Protein AF-A0A1C6ESM8-F1 (afdb_monomer)

Foldseek 3Di:
DDPPDPPPPPDDDDPVVVVVVVVVVCVVVCVVVDDDDDDDDPDPDPPDDDDPDDPPDDDDPWDADPVRDTDDDDPVPPPPPQDWDWDADPNDIDTDTDDDDDPDDPVVVVVVVVVVVVVVVVVPPPPPDD

Sequence (130 aa):
MDEKRKEEEARELTPEEIDETIFQEQIASGEYDEEVPEYYFSNPDPYAKVEPRPDDAPKRNFSFDENGNIIVKNLSAFWLPDVKIVENIGGTEYTVTGSYEGTETLDKKIKRIMEQNAADDESDITEDGE

Mean predicted aligned error: 21.88 Å

pLDDT: mean 71.07, std 10.43, range [39.44, 88.31]

Solvent-accessible surface area (backbone atoms only — not comparable to full-atom values): 9096 Å² total; per-residue (Å²): 139,81,85,78,76,79,77,81,76,89,70,86,72,53,76,68,57,49,52,52,50,52,53,52,50,43,61,74,67,49,66,80,77,53,79,75,86,81,84,78,66,94,57,92,49,91,80,62,76,79,73,82,80,61,89,86,52,86,76,73,94,63,48,67,48,99,86,70,47,82,46,63,87,57,78,85,64,59,72,75,74,86,57,70,51,76,48,78,56,98,88,44,78,46,75,51,76,72,92,83,89,69,95,63,56,69,70,59,52,51,52,49,52,53,54,50,55,58,53,55,66,63,70,73,70,69,90,79,82,134

Secondary structure (DSSP, 8-state):
--------------HHHHHHHHHHHHHHHTTTSSPP-----SSS-TTPPPPPPPTTSPPPS-EE-TTSPEE---TT-------EEEEEETTEEEEEES---SSS-HHHHHHHHHHHHHHHHTTS------

Nearest PDB structures (foldseek):
  6o9l-assembly1_Q  TM=2.039E-01  e=9.770E+00  Homo sapiens

Radius of gyration: 35.21 Å; Cα contacts (8 Å, |Δi|>4): 42; chains: 1; bounding box: 91×35×81 Å

Structure (mmCIF, N/CA/C/O backbone):
data_AF-A0A1C6ESM8-F1
#
_entry.id   AF-A0A1C6ESM8-F1
#
loop_
_atom_site.group_PDB
_atom_site.id
_atom_site.type_symbol
_atom_site.label_atom_id
_atom_site.label_alt_id
_atom_site.label_comp_id
_atom_site.label_asym_id
_atom_site.label_entity_id
_atom_site.label_seq_id
_atom_site.pdbx_PDB_ins_code
_atom_site.Cartn_x
_atom_site.Cartn_y
_atom_site.Cartn_z
_atom_site.occupancy
_atom_site.B_iso_or_equiv
_atom_site.auth_seq_id
_atom_site.auth_comp_id
_atom_site.auth_asym_id
_atom_site.auth_atom_id
_atom_site.pdbx_PDB_model_num
ATOM 1 N N . MET A 1 1 ? 48.365 1.961 49.769 1.00 40.72 1 MET A N 1
ATOM 2 C CA . MET A 1 1 ? 47.459 1.461 48.712 1.00 40.72 1 MET A CA 1
ATOM 3 C C . MET A 1 1 ? 46.534 2.623 48.426 1.00 40.72 1 MET A C 1
ATOM 5 O O . MET A 1 1 ? 45.502 2.730 49.070 1.00 40.72 1 MET A O 1
ATOM 9 N N . ASP A 1 2 ? 46.973 3.547 47.576 1.00 41.81 2 ASP A N 1
ATOM 10 C CA . ASP A 1 2 ? 46.209 4.749 47.246 1.00 41.81 2 ASP A CA 1
ATOM 11 C C . ASP A 1 2 ? 45.673 4.587 45.826 1.00 41.81 2 ASP A C 1
ATOM 13 O O . ASP A 1 2 ? 46.394 4.749 44.840 1.00 41.81 2 ASP A O 1
ATOM 17 N N . GLU A 1 3 ? 44.402 4.198 45.741 1.00 53.16 3 GLU A N 1
ATOM 18 C CA . GLU A 1 3 ? 43.605 4.244 44.519 1.00 53.16 3 GLU A CA 1
ATOM 19 C C . GLU A 1 3 ? 43.414 5.708 44.105 1.00 53.16 3 GLU A C 1
ATOM 21 O O . GLU A 1 3 ? 42.460 6.371 44.513 1.00 53.16 3 GLU A O 1
ATOM 26 N N . LYS A 1 4 ? 44.303 6.232 43.257 1.00 49.78 4 LYS A N 1
ATOM 27 C CA . LYS A 1 4 ? 43.972 7.409 42.450 1.00 49.78 4 LYS A CA 1
ATOM 28 C C . LYS A 1 4 ? 43.098 6.960 41.284 1.00 49.78 4 LYS A C 1
ATOM 30 O O . LYS A 1 4 ? 43.599 6.601 40.221 1.00 49.78 4 LYS A O 1
ATOM 35 N N . ARG A 1 5 ? 41.782 6.976 41.503 1.00 52.53 5 ARG A N 1
ATOM 36 C CA . ARG A 1 5 ? 40.797 6.981 40.418 1.00 52.53 5 ARG A CA 1
ATOM 37 C C . ARG A 1 5 ? 41.051 8.245 39.598 1.00 52.53 5 ARG A C 1
ATOM 39 O O . ARG A 1 5 ? 41.019 9.347 40.136 1.00 52.53 5 ARG A O 1
ATOM 46 N N . LYS A 1 6 ? 41.406 8.064 38.329 1.00 56.72 6 LYS A N 1
ATOM 47 C CA . LYS A 1 6 ? 41.494 9.138 37.341 1.00 56.72 6 LYS A CA 1
ATOM 48 C C . LYS A 1 6 ? 40.054 9.585 37.085 1.00 56.72 6 LYS A C 1
ATOM 50 O O . LYS A 1 6 ? 39.288 8.829 36.499 1.00 56.72 6 LYS A O 1
ATOM 55 N N . GLU A 1 7 ? 39.668 10.741 37.605 1.00 50.94 7 GLU A N 1
ATOM 56 C CA . GLU A 1 7 ? 38.451 11.418 37.162 1.00 50.94 7 GLU A CA 1
ATOM 57 C C . GLU A 1 7 ? 38.688 11.828 35.702 1.00 50.94 7 GLU A C 1
ATOM 59 O O . GLU A 1 7 ? 39.590 12.617 35.420 1.00 50.94 7 GLU A O 1
ATOM 64 N N . GLU A 1 8 ? 37.960 11.218 34.764 1.00 59.97 8 GLU A N 1
ATOM 65 C CA . GLU A 1 8 ? 37.836 11.758 33.410 1.00 59.97 8 GLU A CA 1
ATOM 66 C C . GLU A 1 8 ? 37.070 13.075 33.525 1.00 59.97 8 GLU A C 1
ATOM 68 O O . GLU A 1 8 ? 35.864 13.110 33.765 1.00 59.97 8 GLU A O 1
ATOM 73 N N . GLU A 1 9 ? 37.819 14.168 33.446 1.00 57.72 9 GLU A N 1
ATOM 74 C CA . GLU A 1 9 ? 37.305 15.526 33.394 1.00 57.72 9 GLU A CA 1
ATOM 75 C C . GLU A 1 9 ? 36.440 15.660 32.133 1.00 57.72 9 GLU A C 1
ATOM 77 O O . GLU A 1 9 ? 36.957 15.670 31.016 1.00 57.72 9 GLU A O 1
ATOM 82 N N . ALA A 1 10 ? 35.115 15.715 32.306 1.00 59.94 10 ALA A N 1
ATOM 83 C CA . ALA A 1 10 ? 34.161 15.965 31.230 1.00 59.94 10 ALA A CA 1
ATOM 84 C C . ALA A 1 10 ? 34.326 17.410 30.732 1.00 59.94 10 ALA A C 1
ATOM 86 O O . ALA A 1 10 ? 33.617 18.326 31.147 1.00 59.94 10 ALA A O 1
ATOM 87 N N . ARG A 1 11 ? 35.335 17.615 29.886 1.00 71.25 11 ARG A N 1
ATOM 88 C CA . ARG A 1 11 ? 35.628 18.874 29.211 1.00 71.25 11 ARG A CA 1
ATOM 89 C C . ARG A 1 11 ? 34.750 18.985 27.969 1.00 71.25 11 ARG A C 1
ATOM 91 O O . ARG A 1 11 ? 34.720 18.074 27.148 1.00 71.25 11 ARG A O 1
ATOM 98 N N . GLU A 1 12 ? 34.057 20.109 27.824 1.00 70.88 12 GLU A N 1
ATOM 99 C CA . GLU A 1 12 ? 33.332 20.442 26.596 1.00 70.88 12 GLU A CA 1
ATOM 100 C C . GLU A 1 12 ? 34.356 20.643 25.466 1.00 70.88 12 GLU A C 1
ATOM 102 O O . GLU A 1 12 ? 35.142 21.593 25.503 1.00 70.88 12 GLU A O 1
ATOM 107 N N . LEU A 1 13 ? 34.402 19.719 24.500 1.00 75.56 13 LEU A N 1
ATOM 108 C CA . LEU A 1 13 ? 35.217 19.894 23.300 1.00 75.56 13 LEU A CA 1
ATOM 109 C C . LEU A 1 13 ? 34.591 20.964 22.405 1.00 75.56 13 LEU A C 1
ATOM 111 O O . LEU A 1 13 ? 33.371 21.019 22.219 1.00 75.56 13 LEU A O 1
ATOM 115 N N . THR A 1 14 ? 35.444 21.785 21.803 1.00 83.00 14 THR A N 1
ATOM 116 C CA . THR A 1 14 ? 35.016 22.659 20.711 1.00 83.00 14 THR A CA 1
ATOM 117 C C . THR A 1 14 ? 34.694 21.828 19.459 1.00 83.00 14 THR A C 1
ATOM 119 O O . THR A 1 14 ? 35.236 20.735 19.295 1.00 83.00 14 THR A O 1
ATOM 122 N N . PRO A 1 15 ? 33.838 22.316 18.541 1.00 80.50 15 PRO A N 1
ATOM 123 C CA . PRO A 1 15 ? 33.489 21.580 17.321 1.00 80.50 15 PRO A CA 1
ATOM 124 C C . PRO A 1 15 ? 34.703 21.164 16.476 1.00 80.50 15 PRO A C 1
ATOM 126 O O . PRO A 1 15 ? 34.681 20.106 15.861 1.00 80.50 15 PRO A O 1
ATOM 129 N N . GLU A 1 16 ? 35.764 21.977 16.478 1.00 80.25 16 GLU A N 1
ATOM 130 C CA . GLU A 1 16 ? 37.021 21.702 15.768 1.00 80.25 16 GLU A CA 1
ATOM 131 C C . GLU A 1 16 ? 37.814 20.559 16.419 1.00 80.25 16 GLU A C 1
ATOM 133 O O . GLU A 1 16 ? 38.367 19.711 15.726 1.00 80.25 16 GLU A O 1
ATOM 138 N N . GLU A 1 17 ? 37.832 20.487 17.753 1.00 81.69 17 GLU A N 1
ATOM 139 C CA . GLU A 1 17 ? 38.475 19.381 18.470 1.00 81.69 17 GLU A CA 1
ATOM 140 C C . GLU A 1 17 ? 37.696 18.069 18.285 1.00 81.69 17 GLU A C 1
ATOM 142 O O . GLU A 1 17 ? 38.309 17.005 18.225 1.00 81.69 17 GLU A O 1
ATOM 147 N N . ILE A 1 18 ? 36.362 18.131 18.164 1.00 83.12 18 ILE A N 1
ATOM 148 C CA . ILE A 1 18 ? 35.527 16.954 17.872 1.00 83.12 18 ILE A CA 1
ATOM 149 C C . ILE A 1 18 ? 35.876 16.392 16.488 1.00 83.12 18 ILE A C 1
ATOM 151 O O . ILE A 1 18 ? 36.080 15.187 16.358 1.00 83.12 18 ILE A O 1
ATOM 155 N N . ASP A 1 19 ? 35.993 17.253 15.477 1.00 85.00 19 ASP A N 1
ATOM 156 C CA . ASP A 1 19 ? 36.339 16.846 14.109 1.00 85.00 19 ASP A CA 1
ATOM 157 C C . ASP A 1 19 ? 37.720 16.171 14.049 1.00 85.00 19 ASP A C 1
ATOM 159 O O . ASP A 1 19 ? 37.859 15.081 13.492 1.00 85.00 19 ASP A O 1
ATOM 163 N N . GLU A 1 20 ? 38.717 16.739 14.737 1.00 84.19 20 GLU A N 1
ATOM 164 C CA . GLU A 1 20 ? 40.051 16.134 14.852 1.00 84.19 20 GLU A CA 1
ATOM 165 C C . GLU A 1 20 ? 40.000 14.766 15.555 1.00 84.19 20 GLU A C 1
ATOM 167 O O . GLU A 1 20 ? 40.656 13.822 15.113 1.00 84.19 20 GLU A O 1
ATOM 172 N N . THR A 1 21 ? 39.202 14.609 16.620 1.00 83.12 21 THR A N 1
ATOM 173 C CA . THR A 1 21 ? 39.069 13.302 17.293 1.00 83.12 21 THR A CA 1
ATOM 174 C C . THR A 1 21 ? 38.425 12.241 16.403 1.00 83.12 21 THR A C 1
ATOM 176 O O . THR A 1 21 ? 38.912 11.112 16.375 1.00 83.12 21 THR A O 1
ATOM 179 N N . ILE A 1 22 ? 37.393 12.604 15.635 1.00 83.38 22 ILE A N 1
ATOM 180 C CA . ILE A 1 22 ? 36.725 11.701 14.687 1.00 83.38 22 ILE A CA 1
ATOM 181 C C . ILE A 1 22 ? 37.695 11.293 13.576 1.00 83.38 22 ILE A C 1
ATOM 183 O O . ILE A 1 22 ? 37.781 10.115 13.233 1.00 83.38 22 ILE A O 1
ATOM 187 N N . PHE A 1 23 ? 38.461 12.248 13.047 1.00 81.56 23 PHE A N 1
ATOM 188 C CA . PHE A 1 23 ? 39.458 11.985 12.014 1.00 81.56 23 PHE A CA 1
ATOM 189 C C . PHE A 1 23 ? 40.544 11.017 12.508 1.00 81.56 23 PHE A C 1
ATOM 191 O O . PHE A 1 23 ? 40.846 10.026 11.847 1.00 81.56 23 PHE A O 1
ATOM 198 N N . GLN A 1 24 ? 41.086 11.230 13.711 1.00 81.25 24 GLN A N 1
ATOM 199 C CA . GLN A 1 24 ? 42.080 10.326 14.304 1.00 81.25 24 GLN A CA 1
ATOM 200 C C . GLN A 1 24 ? 41.515 8.928 14.599 1.00 81.25 24 GLN A C 1
ATOM 202 O O . GLN A 1 24 ? 42.217 7.931 14.412 1.00 81.25 24 GLN A O 1
ATOM 207 N N . GLU A 1 25 ? 40.258 8.830 15.040 1.00 79.88 25 GLU A N 1
ATOM 208 C CA . GLU A 1 25 ? 39.582 7.549 15.277 1.00 79.88 25 GLU A CA 1
ATOM 209 C C . GLU A 1 25 ? 39.388 6.772 13.970 1.00 79.88 25 GLU A C 1
ATOM 211 O O . GLU A 1 25 ? 39.705 5.582 13.906 1.00 79.88 25 GLU A O 1
ATOM 216 N N . GLN A 1 26 ? 38.984 7.456 12.898 1.00 72.56 26 GLN A N 1
ATOM 217 C CA . GLN A 1 26 ? 38.921 6.869 11.563 1.00 72.56 26 GLN A CA 1
ATOM 218 C C . GLN A 1 26 ? 40.318 6.421 11.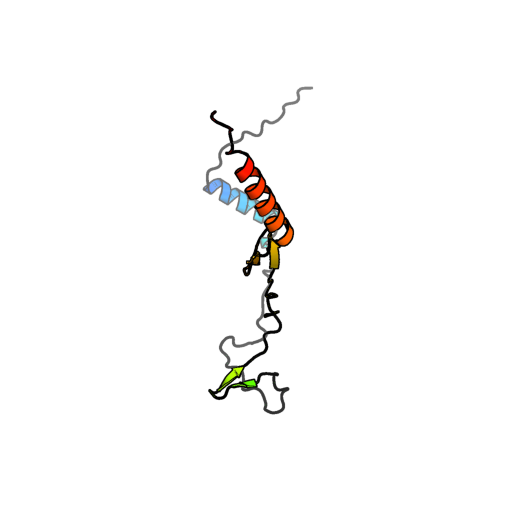078 1.00 72.56 26 GLN A C 1
ATOM 220 O O . GLN A 1 26 ? 40.427 5.343 10.492 1.00 72.56 26 GLN A O 1
ATOM 225 N N . ILE A 1 27 ? 41.406 7.151 11.391 1.00 75.44 27 ILE A N 1
ATOM 226 C CA . ILE A 1 27 ? 42.778 6.752 10.995 1.00 75.44 27 ILE A CA 1
ATOM 227 C C . ILE A 1 27 ? 43.175 5.481 11.740 1.00 75.44 27 ILE A C 1
ATOM 229 O O . ILE A 1 27 ? 43.721 4.550 11.148 1.00 75.44 27 ILE A O 1
ATOM 233 N N . ALA A 1 28 ? 42.876 5.425 13.037 1.00 77.31 28 ALA A N 1
ATOM 234 C CA . ALA A 1 28 ? 43.163 4.274 13.881 1.00 77.31 28 ALA A CA 1
ATOM 235 C C . ALA A 1 28 ? 42.331 3.036 13.506 1.00 77.31 28 ALA A C 1
ATOM 237 O O . ALA A 1 28 ? 42.806 1.913 13.683 1.00 77.31 28 ALA A O 1
ATOM 238 N N . SER A 1 29 ? 41.114 3.233 12.989 1.00 72.31 29 SER A N 1
ATOM 239 C CA . SER A 1 29 ? 40.231 2.150 12.543 1.00 72.31 29 SER A CA 1
ATOM 240 C C . SER A 1 29 ? 40.715 1.449 11.267 1.00 72.31 29 SER A C 1
ATOM 242 O O . SER A 1 29 ? 40.320 0.312 11.019 1.00 72.31 29 SER A O 1
ATOM 244 N N . GLY A 1 30 ? 41.596 2.088 10.484 1.00 65.69 30 GLY A N 1
ATOM 245 C CA . GLY A 1 30 ? 42.094 1.555 9.211 1.00 65.69 30 GLY A CA 1
ATOM 246 C C . GLY A 1 30 ? 41.083 1.616 8.058 1.00 65.69 30 GLY A C 1
ATOM 247 O O . GLY A 1 30 ? 41.400 1.175 6.958 1.00 65.69 30 GLY A O 1
ATOM 248 N N . GLU A 1 31 ? 39.901 2.201 8.278 1.00 60.59 31 GLU A N 1
ATOM 249 C CA . GLU A 1 31 ? 38.794 2.281 7.308 1.00 60.59 31 GLU A CA 1
ATOM 250 C C . GLU A 1 31 ? 39.126 3.169 6.084 1.00 60.59 31 GLU A C 1
ATOM 252 O O . GLU A 1 31 ? 38.449 3.115 5.063 1.00 60.59 31 GLU A O 1
ATOM 257 N N . TYR A 1 32 ? 40.210 3.956 6.139 1.00 60.19 32 TYR A N 1
ATOM 258 C CA . TYR A 1 32 ? 40.714 4.727 4.991 1.00 60.19 32 TYR A CA 1
ATOM 259 C C . TYR A 1 32 ? 41.512 3.908 3.970 1.00 60.19 32 TYR A C 1
ATOM 261 O O . TYR A 1 32 ? 41.685 4.370 2.841 1.00 60.19 32 TYR A O 1
ATOM 269 N N . ASP A 1 33 ? 42.018 2.734 4.358 1.00 63.03 33 ASP A N 1
ATOM 270 C CA . ASP A 1 33 ? 42.743 1.828 3.457 1.00 63.03 33 ASP A CA 1
ATOM 271 C C . ASP A 1 33 ? 41.792 0.829 2.769 1.00 63.03 33 ASP A C 1
ATOM 273 O O . ASP A 1 33 ? 42.224 0.018 1.946 1.00 63.03 33 ASP A O 1
ATOM 277 N N . GLU A 1 34 ? 40.496 0.868 3.098 1.00 70.62 34 GLU A N 1
ATOM 278 C CA . GLU A 1 34 ? 39.486 0.025 2.469 1.00 70.62 34 GLU A CA 1
ATOM 279 C C . GLU A 1 34 ? 39.157 0.538 1.059 1.00 70.62 34 GLU A C 1
ATOM 281 O O . GLU A 1 34 ? 38.820 1.705 0.845 1.00 70.62 34 GLU A O 1
ATOM 286 N N . GLU A 1 35 ? 39.253 -0.348 0.063 1.00 74.00 35 GLU A N 1
ATOM 287 C CA . GLU A 1 35 ? 38.843 -0.038 -1.305 1.00 74.00 35 GLU A CA 1
ATOM 288 C C . GLU A 1 35 ? 37.346 0.301 -1.324 1.00 74.00 35 GLU A C 1
ATOM 290 O O . GLU A 1 35 ? 36.496 -0.540 -1.019 1.00 74.00 35 GLU A O 1
ATOM 295 N N . VAL A 1 36 ? 37.015 1.542 -1.703 1.00 75.12 36 VAL A N 1
ATOM 296 C CA . VAL A 1 36 ? 35.625 1.969 -1.895 1.00 75.12 36 VAL A CA 1
ATOM 297 C C . VAL A 1 36 ? 34.963 0.999 -2.878 1.00 75.12 36 VAL A C 1
ATOM 299 O O . VAL A 1 36 ? 35.482 0.822 -3.982 1.00 75.12 36 VAL A O 1
ATOM 302 N N . PRO A 1 37 ? 33.823 0.374 -2.532 1.00 76.94 37 PRO A N 1
ATOM 303 C CA . PRO A 1 37 ? 33.173 -0.576 -3.420 1.00 76.94 37 PRO A CA 1
ATOM 304 C C . PRO A 1 37 ? 32.770 0.117 -4.724 1.00 76.94 37 PRO A C 1
ATOM 306 O O . PRO A 1 37 ? 31.867 0.957 -4.760 1.00 76.94 37 PRO A O 1
ATOM 309 N N . GLU A 1 38 ? 33.453 -0.241 -5.808 1.00 78.00 38 GLU A N 1
ATOM 310 C CA . GLU A 1 38 ? 33.166 0.281 -7.136 1.00 78.00 38 GLU A CA 1
ATOM 311 C C . GLU A 1 38 ? 31.906 -0.386 -7.702 1.00 78.00 38 GLU A C 1
ATOM 313 O O . GLU A 1 38 ? 31.829 -1.605 -7.872 1.00 78.00 38 GLU A O 1
ATOM 318 N N . TYR A 1 39 ? 30.901 0.427 -8.028 1.00 76.94 39 TYR A N 1
ATOM 319 C CA . TYR A 1 39 ? 29.687 -0.031 -8.696 1.00 76.94 39 TYR A CA 1
ATOM 320 C C . TYR A 1 39 ? 29.801 0.205 -10.198 1.00 76.94 39 TYR A C 1
ATOM 322 O O . TYR A 1 39 ? 29.829 1.341 -10.669 1.00 76.94 39 TYR A O 1
ATOM 330 N N . TYR A 1 40 ? 29.813 -0.880 -10.967 1.00 71.88 40 TYR A N 1
ATOM 331 C CA . TYR A 1 40 ? 29.733 -0.828 -12.420 1.00 71.88 40 TYR A CA 1
ATOM 332 C C . TYR A 1 40 ? 28.281 -0.989 -12.869 1.00 71.88 40 TYR A C 1
ATOM 334 O O . TYR A 1 40 ? 27.579 -1.933 -12.499 1.00 71.88 40 TYR A O 1
ATOM 342 N N . PHE A 1 41 ? 27.819 -0.075 -13.717 1.00 72.44 41 PHE A N 1
ATOM 343 C CA . PHE A 1 41 ? 26.574 -0.289 -14.436 1.00 72.44 41 PHE A CA 1
ATOM 344 C C . PHE A 1 41 ? 26.812 -1.330 -15.526 1.00 72.44 41 PHE A C 1
ATOM 346 O O . PHE A 1 41 ? 27.766 -1.242 -16.295 1.00 72.44 41 PHE A O 1
ATOM 353 N N . SER A 1 42 ? 25.909 -2.302 -15.638 1.00 71.44 42 SER A N 1
ATOM 354 C CA . SER A 1 42 ? 25.935 -3.277 -16.737 1.00 71.44 42 SER A CA 1
ATOM 355 C C . SER A 1 42 ? 25.753 -2.613 -18.106 1.00 71.44 42 SER A C 1
ATOM 357 O O . SER A 1 42 ? 26.049 -3.223 -19.130 1.00 71.44 42 SER A O 1
ATOM 359 N N . ASN A 1 43 ? 25.239 -1.379 -18.120 1.00 71.50 43 ASN A N 1
ATOM 360 C CA . ASN A 1 43 ? 25.117 -0.564 -19.311 1.00 71.50 43 ASN A CA 1
ATOM 361 C C . ASN A 1 43 ? 26.339 0.373 -19.425 1.00 71.50 43 ASN A C 1
ATOM 363 O O . ASN A 1 43 ? 26.447 1.298 -18.618 1.00 71.50 43 ASN A O 1
ATOM 367 N N . PRO A 1 44 ? 27.247 0.155 -20.396 1.00 71.25 44 PRO A N 1
ATOM 368 C CA . PRO A 1 44 ? 28.482 0.931 -20.538 1.00 71.25 44 PRO A CA 1
ATOM 369 C C . PRO A 1 44 ? 28.249 2.394 -20.945 1.00 71.25 44 PRO A C 1
ATOM 371 O O . PRO A 1 44 ? 29.151 3.214 -20.799 1.00 71.25 44 PRO A O 1
ATOM 374 N N . ASP A 1 45 ? 27.051 2.734 -21.427 1.00 77.06 45 ASP A N 1
ATOM 375 C CA . ASP A 1 45 ? 26.640 4.110 -21.692 1.00 77.06 45 ASP A CA 1
ATOM 376 C C . ASP A 1 45 ? 25.295 4.388 -20.993 1.00 77.06 45 ASP A C 1
ATOM 378 O O . ASP A 1 45 ? 24.251 3.918 -21.456 1.00 77.06 45 ASP A O 1
ATOM 382 N N . PRO A 1 46 ? 25.278 5.156 -19.888 1.00 70.19 46 PRO A N 1
ATOM 383 C CA . PRO A 1 46 ? 24.053 5.457 -19.147 1.00 70.19 46 PRO A CA 1
ATOM 384 C C . PRO A 1 46 ? 23.033 6.267 -19.965 1.00 70.19 46 PRO A C 1
ATOM 386 O O . PRO A 1 46 ? 21.868 6.346 -19.574 1.00 70.19 46 PRO A O 1
ATOM 389 N N . TYR A 1 47 ? 23.445 6.834 -21.103 1.00 76.00 47 TYR A N 1
ATOM 390 C CA . TYR A 1 47 ? 22.591 7.565 -22.036 1.00 76.00 47 TYR A CA 1
ATOM 391 C C . TYR A 1 47 ? 22.299 6.787 -23.327 1.00 76.00 47 TYR A C 1
ATOM 393 O O . TYR A 1 47 ? 21.573 7.298 -24.189 1.00 76.00 47 TYR A O 1
ATOM 401 N N . ALA A 1 48 ? 22.800 5.553 -23.468 1.00 77.38 48 ALA A N 1
ATOM 402 C CA . ALA A 1 48 ? 22.475 4.715 -24.612 1.00 77.38 48 ALA A CA 1
ATOM 403 C C . ALA A 1 48 ? 20.975 4.423 -24.631 1.00 77.38 48 ALA A C 1
ATOM 405 O O . ALA A 1 48 ? 20.386 3.901 -23.680 1.00 77.38 48 ALA A O 1
ATOM 406 N N . LYS A 1 49 ? 20.344 4.763 -25.755 1.00 75.69 49 LYS A N 1
ATOM 407 C CA . LYS A 1 49 ? 18.940 4.440 -25.985 1.00 75.69 49 LYS A CA 1
ATOM 408 C C . LYS A 1 49 ? 18.811 2.930 -26.119 1.00 75.69 49 LYS A C 1
ATOM 410 O O . LYS A 1 49 ? 19.493 2.319 -26.935 1.00 75.69 49 LYS A O 1
ATOM 415 N N . VAL A 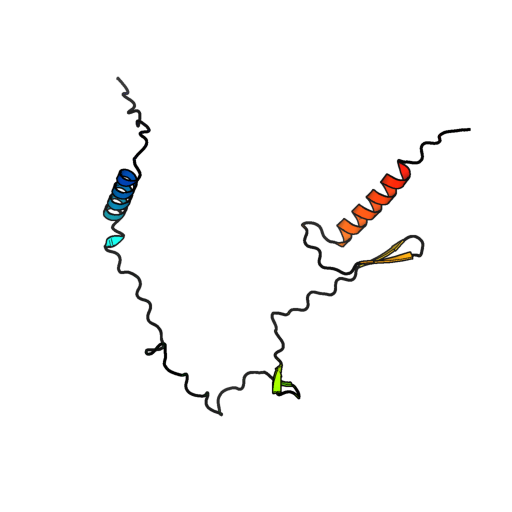1 50 ? 17.910 2.356 -25.330 1.00 73.75 50 VAL A N 1
ATOM 41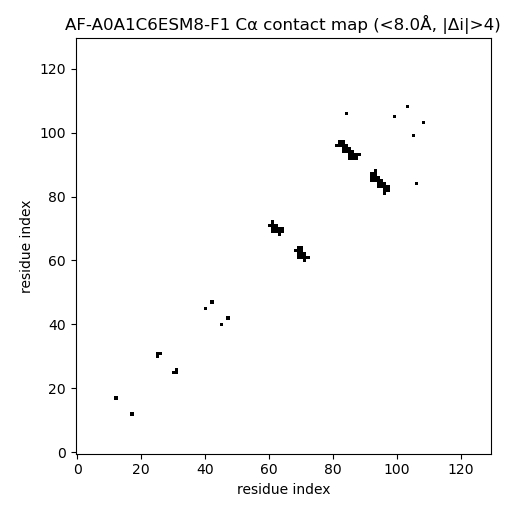6 C CA . VAL A 1 50 ? 17.585 0.931 -25.386 1.00 73.75 50 VAL A CA 1
ATOM 417 C C . VAL A 1 50 ? 17.114 0.590 -26.798 1.00 73.75 50 VAL A C 1
ATOM 419 O O . VAL A 1 50 ? 16.209 1.243 -27.325 1.00 73.75 50 VAL A O 1
ATOM 422 N N . GLU A 1 51 ? 17.734 -0.420 -27.408 1.00 76.19 51 GLU A N 1
ATOM 423 C CA . GLU A 1 51 ? 17.283 -0.935 -28.697 1.00 76.19 51 GLU A CA 1
ATOM 424 C C . GLU A 1 51 ? 15.821 -1.398 -28.592 1.00 76.19 51 GLU A C 1
ATOM 426 O O . GLU A 1 51 ? 15.417 -1.968 -27.568 1.00 76.19 51 GLU A O 1
ATOM 431 N N . PRO A 1 52 ? 14.993 -1.144 -29.621 1.00 76.69 52 PRO A N 1
ATOM 432 C CA . PRO A 1 52 ? 13.620 -1.615 -29.618 1.00 76.69 52 PRO A CA 1
ATOM 433 C C . PRO A 1 52 ? 13.602 -3.134 -29.436 1.00 76.69 52 PRO A C 1
ATOM 435 O O . PRO A 1 52 ? 14.381 -3.868 -30.043 1.00 76.69 52 PRO A O 1
ATOM 438 N N . ARG A 1 53 ? 12.711 -3.606 -28.562 1.00 70.75 53 ARG A N 1
ATOM 439 C CA . ARG A 1 53 ? 12.585 -5.033 -28.263 1.00 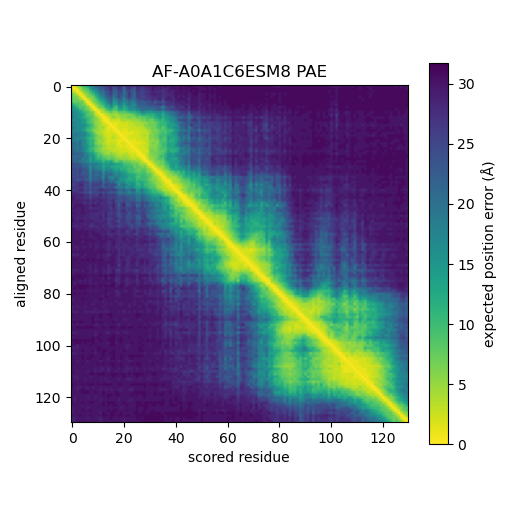70.75 53 ARG A CA 1
ATOM 440 C C . ARG A 1 53 ? 12.277 -5.806 -29.560 1.00 70.75 53 ARG A C 1
ATOM 442 O O . ARG A 1 53 ? 11.369 -5.387 -30.274 1.00 70.75 53 ARG A O 1
ATOM 449 N N . PRO A 1 54 ? 12.963 -6.931 -29.835 1.00 82.19 54 PRO A N 1
ATOM 450 C CA . PRO A 1 54 ? 12.682 -7.748 -31.012 1.00 82.19 54 PRO A CA 1
ATOM 451 C C . PRO A 1 54 ? 11.248 -8.295 -30.993 1.00 82.19 54 PRO A C 1
ATOM 453 O O . PRO A 1 54 ? 10.726 -8.639 -29.931 1.00 82.19 54 PRO A O 1
ATOM 456 N N . ASP A 1 55 ? 10.631 -8.412 -32.171 1.00 76.88 55 ASP A N 1
ATOM 457 C CA . ASP A 1 55 ? 9.225 -8.826 -32.324 1.00 76.88 55 ASP A CA 1
ATOM 458 C C . ASP A 1 55 ? 8.937 -10.249 -31.814 1.00 76.88 55 ASP A C 1
ATOM 460 O O . ASP A 1 55 ? 7.811 -10.549 -31.413 1.00 76.88 55 ASP A O 1
ATOM 464 N N . ASP A 1 56 ? 9.959 -11.109 -31.800 1.00 84.06 56 ASP A N 1
ATOM 465 C CA . ASP A 1 56 ? 9.899 -12.498 -31.317 1.00 84.06 56 ASP A CA 1
ATOM 466 C C . ASP A 1 56 ? 9.986 -12.608 -29.780 1.00 84.06 56 ASP A C 1
ATOM 468 O O . ASP A 1 56 ? 9.818 -13.677 -29.194 1.00 84.06 56 ASP A O 1
ATOM 472 N N . ALA A 1 57 ? 10.247 -11.496 -29.084 1.00 76.25 57 ALA A N 1
ATOM 473 C CA . ALA A 1 57 ? 10.330 -11.506 -27.632 1.00 76.25 57 ALA A CA 1
ATOM 474 C C . ALA A 1 57 ? 8.958 -11.789 -26.987 1.00 76.25 57 ALA A C 1
ATOM 476 O O . ALA A 1 57 ? 7.927 -11.315 -27.478 1.00 76.25 57 ALA A O 1
ATOM 477 N N . PRO A 1 58 ? 8.924 -12.463 -25.818 1.00 78.06 58 PRO A N 1
ATOM 478 C CA . PRO A 1 58 ? 7.692 -12.693 -25.077 1.00 78.06 58 PRO A CA 1
ATOM 479 C C . PRO A 1 58 ? 6.940 -11.380 -24.843 1.00 78.06 58 PRO A C 1
ATOM 481 O O . PRO A 1 58 ? 7.433 -10.451 -24.186 1.00 78.06 58 PRO A O 1
ATOM 484 N N . LYS A 1 59 ? 5.730 -11.291 -25.397 1.00 71.25 59 LYS A N 1
ATOM 485 C CA . LYS A 1 59 ? 4.861 -10.133 -25.193 1.00 71.25 59 LYS A CA 1
ATOM 486 C C . LYS A 1 59 ? 4.476 -10.079 -23.718 1.00 71.25 59 LYS A C 1
ATOM 488 O O . LYS A 1 59 ? 4.073 -11.076 -23.126 1.00 71.25 59 LYS A O 1
ATOM 493 N N . ARG A 1 60 ? 4.630 -8.904 -23.105 1.00 70.44 60 ARG A N 1
ATOM 494 C CA . ARG A 1 60 ? 4.109 -8.675 -21.753 1.00 70.44 60 ARG A CA 1
ATOM 495 C C . ARG A 1 60 ? 2.582 -8.748 -21.820 1.00 70.44 60 ARG A C 1
ATOM 497 O O . ARG A 1 60 ? 1.991 -8.241 -22.768 1.00 70.44 60 ARG A O 1
ATOM 504 N N . ASN A 1 61 ? 1.961 -9.335 -20.800 1.00 68.31 61 ASN A N 1
ATOM 505 C CA . ASN A 1 61 ? 0.505 -9.417 -20.672 1.00 68.31 61 ASN A CA 1
ATOM 506 C C . ASN A 1 61 ? -0.085 -8.045 -20.307 1.00 68.31 61 ASN A C 1
ATOM 508 O O . ASN A 1 61 ? -0.463 -7.813 -19.160 1.00 68.31 61 ASN A O 1
ATOM 512 N N . PHE A 1 62 ? -0.135 -7.120 -21.261 1.00 70.56 62 PHE A N 1
ATOM 513 C CA . PHE A 1 62 ? -0.914 -5.892 -21.149 1.00 70.56 62 PHE A CA 1
ATOM 514 C C . PHE A 1 62 ? -1.877 -5.790 -22.331 1.00 70.56 62 PHE A C 1
ATOM 516 O O . PHE A 1 62 ? -1.562 -6.198 -23.448 1.00 70.56 62 PHE A O 1
ATOM 523 N N . SER A 1 63 ? -3.071 -5.282 -22.059 1.00 75.81 63 SER A N 1
ATOM 524 C CA . SER A 1 63 ? -4.111 -5.016 -23.055 1.00 75.81 63 SER A CA 1
ATOM 525 C C . SER A 1 63 ? -4.214 -3.513 -23.290 1.00 75.81 63 SER A C 1
ATOM 527 O O . SER A 1 63 ? -3.801 -2.739 -22.432 1.00 75.81 63 SER A O 1
ATOM 529 N N . PHE A 1 64 ? -4.770 -3.093 -24.422 1.00 80.50 64 PHE A N 1
ATOM 530 C CA . PHE A 1 64 ? -5.077 -1.687 -24.688 1.00 80.50 64 PHE A CA 1
ATOM 531 C C . PHE A 1 64 ? -6.587 -1.446 -24.611 1.00 80.50 64 PHE A C 1
ATOM 533 O O . PHE A 1 64 ? -7.359 -2.342 -24.956 1.00 80.50 64 PHE A O 1
ATOM 540 N N . ASP A 1 65 ? -6.997 -0.266 -24.149 1.00 81.38 65 ASP A N 1
ATOM 541 C CA . ASP A 1 65 ? -8.382 0.203 -24.243 1.00 81.38 65 ASP A CA 1
ATOM 542 C C . ASP A 1 65 ? -8.702 0.754 -25.649 1.00 81.38 65 ASP A C 1
ATOM 544 O O . ASP A 1 65 ? -7.831 0.855 -26.516 1.00 81.38 65 ASP A O 1
ATOM 548 N N . GLU A 1 66 ? -9.965 1.122 -25.882 1.00 88.31 66 GLU A N 1
ATOM 549 C CA . GLU A 1 66 ? -10.436 1.696 -27.157 1.00 88.31 66 GLU A CA 1
ATOM 550 C C . GLU A 1 66 ? -9.783 3.051 -27.494 1.00 88.31 66 GLU A C 1
ATOM 552 O O . GLU A 1 66 ? -9.742 3.447 -28.657 1.00 88.31 66 GLU A O 1
ATOM 557 N N . ASN A 1 67 ? -9.227 3.737 -26.492 1.00 87.31 67 ASN A N 1
ATOM 558 C CA . ASN A 1 67 ? -8.524 5.010 -26.627 1.00 87.31 67 ASN A CA 1
ATOM 559 C C . ASN A 1 67 ? -6.998 4.831 -26.785 1.00 87.31 67 ASN A C 1
ATOM 561 O O . ASN A 1 67 ? -6.275 5.822 -26.885 1.00 87.31 67 ASN A O 1
ATOM 565 N N . GLY A 1 68 ? -6.495 3.590 -26.818 1.00 83.06 68 GLY A N 1
ATOM 5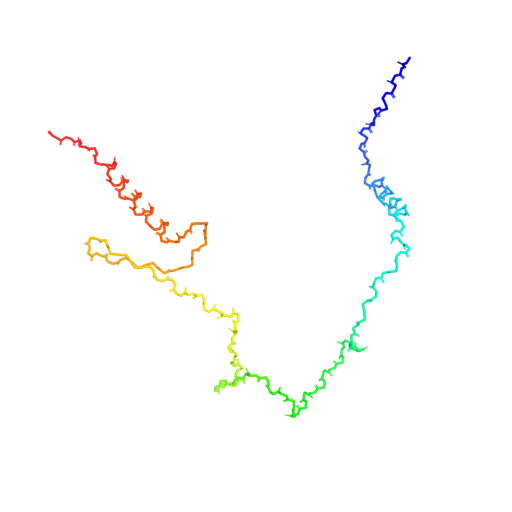66 C CA . GLY A 1 68 ? -5.072 3.269 -26.947 1.00 83.06 68 GLY A CA 1
ATOM 567 C C . GLY A 1 68 ? -4.263 3.345 -25.645 1.00 83.06 68 GLY A C 1
ATOM 568 O O . GLY A 1 68 ? -3.032 3.299 -25.692 1.00 83.06 68 GLY A O 1
ATOM 569 N N . ASN A 1 69 ? -4.907 3.437 -24.482 1.00 81.25 69 ASN A N 1
ATOM 570 C CA . ASN A 1 69 ? -4.238 3.404 -23.183 1.00 81.25 69 ASN A CA 1
ATOM 571 C C . ASN A 1 69 ? -3.952 1.966 -22.748 1.00 81.25 69 ASN A C 1
ATOM 573 O O . ASN A 1 69 ? -4.737 1.049 -22.986 1.00 81.25 69 ASN A O 1
ATOM 577 N N . ILE A 1 70 ? -2.833 1.768 -22.054 1.00 81.94 70 ILE A N 1
ATOM 578 C CA . ILE A 1 70 ? -2.448 0.462 -21.517 1.00 81.94 70 ILE A CA 1
ATOM 579 C C . ILE A 1 70 ? -3.320 0.140 -20.295 1.00 81.94 70 ILE A C 1
ATOM 581 O O . ILE A 1 70 ? -3.224 0.796 -19.259 1.00 81.94 70 ILE A O 1
ATOM 585 N N . ILE A 1 71 ? -4.107 -0.929 -20.388 1.00 76.50 71 ILE A N 1
ATOM 586 C CA . ILE A 1 71 ? -4.794 -1.554 -19.261 1.00 76.50 71 ILE A CA 1
ATOM 587 C C . ILE A 1 71 ? -3.920 -2.697 -18.738 1.00 76.50 71 ILE A C 1
ATOM 589 O O . ILE A 1 71 ? -3.698 -3.704 -19.420 1.00 76.50 71 ILE A O 1
ATOM 593 N N . VAL A 1 72 ? -3.471 -2.570 -17.490 1.00 71.06 72 VAL A N 1
ATOM 594 C CA . VAL A 1 72 ? -2.783 -3.635 -16.751 1.00 71.06 72 VAL A CA 1
ATOM 595 C C . VAL A 1 72 ? -3.610 -3.980 -15.521 1.00 71.06 72 VAL A C 1
ATOM 597 O O . VAL A 1 72 ? -4.019 -3.094 -14.773 1.00 71.06 72 VAL A O 1
ATOM 600 N N . LYS A 1 73 ? -3.827 -5.275 -15.267 1.00 67.56 73 LYS A N 1
ATOM 601 C CA . LYS A 1 73 ? -4.314 -5.716 -13.956 1.00 67.56 73 LYS A CA 1
ATOM 602 C C . LYS A 1 73 ? -3.159 -5.600 -12.969 1.00 67.56 73 LYS A C 1
ATOM 604 O O . LYS A 1 73 ? -2.238 -6.414 -13.000 1.00 67.56 73 LYS A O 1
ATOM 609 N N . ASN A 1 74 ? -3.178 -4.565 -12.135 1.00 69.88 74 ASN A N 1
ATOM 610 C CA . ASN A 1 74 ? -2.198 -4.426 -11.073 1.00 69.88 74 ASN A CA 1
ATOM 611 C C . ASN A 1 74 ? -2.448 -5.513 -10.012 1.00 69.88 74 ASN A C 1
ATOM 613 O O . ASN A 1 74 ? -3.403 -5.427 -9.250 1.00 69.88 74 ASN A O 1
ATOM 617 N N . LEU A 1 75 ? -1.593 -6.538 -9.966 1.00 62.62 75 LEU A N 1
ATOM 618 C CA . LEU A 1 75 ? -1.698 -7.626 -8.986 1.00 62.62 75 LEU A CA 1
ATOM 619 C C . LEU A 1 75 ? -1.471 -7.143 -7.542 1.00 62.62 75 LEU A C 1
ATOM 621 O O . LEU A 1 75 ? -1.978 -7.775 -6.620 1.00 62.62 75 LEU A O 1
ATOM 625 N N . SER A 1 76 ? -0.747 -6.029 -7.340 1.00 60.06 76 SER A N 1
ATOM 626 C CA . SER A 1 76 ? -0.597 -5.389 -6.025 1.00 60.06 76 SER A CA 1
ATOM 627 C C . SER A 1 76 ? -1.735 -4.426 -5.690 1.00 60.06 76 SER A C 1
ATOM 629 O O . SER A 1 76 ? -1.904 -4.087 -4.523 1.00 60.06 76 SER A O 1
ATOM 631 N N . ALA A 1 77 ? -2.586 -4.071 -6.662 1.00 57.84 77 ALA A N 1
ATOM 632 C CA . ALA A 1 77 ? -3.915 -3.522 -6.391 1.00 57.84 77 ALA A CA 1
ATOM 633 C C . ALA A 1 77 ? -4.867 -4.655 -5.988 1.00 57.84 77 ALA A C 1
ATOM 635 O O . ALA A 1 77 ? -5.970 -4.787 -6.521 1.00 57.84 77 ALA A O 1
ATOM 636 N N . PHE A 1 78 ? -4.410 -5.498 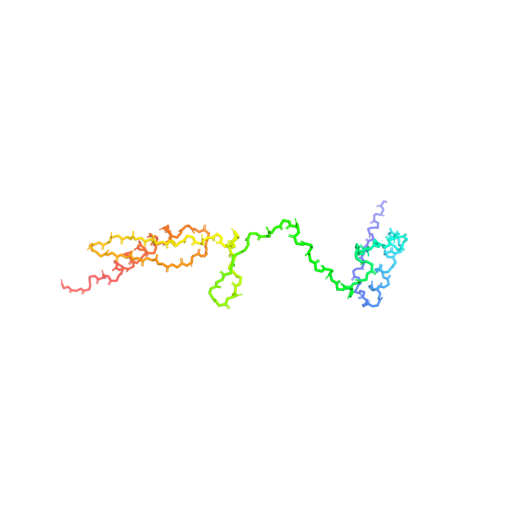-5.058 1.00 53.19 78 PHE A N 1
ATOM 637 C CA . PHE A 1 78 ? -5.279 -6.351 -4.275 1.00 53.19 78 PHE A CA 1
ATOM 638 C C . PHE A 1 78 ? -6.393 -5.441 -3.764 1.00 53.19 78 PHE A C 1
ATOM 640 O O . PHE A 1 78 ? -6.121 -4.486 -3.037 1.00 53.19 78 PHE A O 1
ATOM 647 N N . TRP A 1 79 ? -7.608 -5.667 -4.265 1.00 57.03 79 TRP A N 1
ATOM 648 C CA . TRP A 1 79 ? -8.808 -4.957 -3.848 1.00 57.03 79 TRP A CA 1
ATOM 649 C C . TRP A 1 79 ? -8.761 -4.857 -2.325 1.00 57.03 79 TRP A C 1
ATOM 651 O O . TRP A 1 79 ? -8.786 -5.891 -1.653 1.00 57.03 79 TRP A O 1
ATOM 661 N N . LEU A 1 80 ? -8.661 -3.641 -1.775 1.00 60.22 80 LEU A N 1
ATOM 662 C CA . LEU A 1 80 ? -9.043 -3.468 -0.381 1.00 60.22 80 LEU A CA 1
ATOM 663 C C . LEU A 1 80 ? -10.471 -4.012 -0.314 1.00 60.22 80 LEU A C 1
ATOM 665 O O . LEU A 1 80 ? -11.299 -3.573 -1.119 1.00 60.22 80 LEU A O 1
ATOM 669 N N . PRO A 1 81 ? -10.744 -5.035 0.514 1.00 61.25 81 PRO A N 1
ATOM 670 C CA . PRO A 1 81 ? -12.089 -5.560 0.595 1.00 61.25 81 PRO A CA 1
ATOM 671 C C . PRO A 1 81 ? -12.997 -4.389 0.954 1.00 61.25 81 PRO A C 1
ATOM 673 O O . PRO A 1 81 ? -12.701 -3.644 1.889 1.00 61.25 81 PRO A O 1
ATOM 676 N N . ASP A 1 82 ? -14.079 -4.211 0.199 1.00 64.00 82 ASP A N 1
ATOM 677 C CA . ASP A 1 82 ? -15.151 -3.304 0.588 1.00 64.00 82 ASP A CA 1
ATOM 678 C C . ASP A 1 82 ? -15.764 -3.865 1.877 1.00 64.00 82 ASP A C 1
ATOM 680 O O . ASP A 1 82 ? -16.687 -4.682 1.851 1.00 64.00 82 ASP A O 1
ATOM 684 N N . VAL A 1 83 ? -15.195 -3.492 3.026 1.00 66.81 83 VAL A N 1
ATOM 685 C CA . VAL A 1 83 ? -15.679 -3.917 4.337 1.00 66.81 83 VAL A CA 1
ATOM 686 C C . VAL A 1 83 ? -16.964 -3.144 4.608 1.00 66.81 83 VAL A C 1
ATOM 688 O O . VAL A 1 83 ? -16.943 -1.965 4.959 1.00 66.81 83 VAL A O 1
ATOM 691 N N . LYS A 1 84 ? -18.095 -3.819 4.398 1.00 68.81 84 LYS A N 1
ATOM 692 C CA . LYS A 1 84 ? -19.430 -3.336 4.752 1.00 68.81 84 LYS A CA 1
ATOM 693 C C . LYS A 1 84 ? -19.874 -4.067 6.007 1.00 68.81 84 LYS A C 1
ATOM 695 O O . LYS A 1 84 ? -20.111 -5.273 5.961 1.00 68.81 84 LYS A O 1
ATOM 700 N N . ILE A 1 85 ? -19.961 -3.349 7.120 1.00 72.44 85 ILE A N 1
ATOM 701 C CA . ILE A 1 85 ? -20.524 -3.887 8.362 1.00 72.44 85 ILE A CA 1
ATOM 702 C C . ILE A 1 85 ? -21.968 -3.415 8.433 1.00 72.44 85 ILE A C 1
ATOM 704 O O . ILE A 1 85 ? -22.226 -2.215 8.342 1.00 72.44 85 ILE A O 1
ATOM 708 N N . VAL A 1 86 ? -22.883 -4.373 8.550 1.00 76.12 86 VAL A N 1
ATOM 709 C CA . VAL A 1 86 ? -24.321 -4.138 8.656 1.00 76.12 86 VAL A CA 1
ATOM 710 C C . VAL A 1 86 ? -24.781 -4.675 10.004 1.00 76.12 86 VAL A C 1
ATOM 712 O O . VAL A 1 86 ? -24.559 -5.849 10.302 1.00 76.12 86 VAL A O 1
ATOM 715 N N . GLU A 1 87 ? -25.407 -3.826 10.812 1.00 75.44 87 GLU A N 1
ATOM 716 C CA . GLU A 1 87 ? -25.948 -4.195 12.122 1.00 75.44 87 GLU A CA 1
ATOM 717 C C . GLU A 1 87 ? -27.405 -3.734 12.236 1.00 75.44 87 GLU A C 1
ATOM 719 O O . GLU A 1 87 ? -27.745 -2.615 11.848 1.00 75.44 87 GLU A O 1
ATOM 724 N N . ASN A 1 88 ? -28.285 -4.613 12.725 1.00 77.56 88 ASN A N 1
ATOM 725 C CA . ASN A 1 88 ? -29.706 -4.316 12.895 1.00 77.56 88 ASN A CA 1
ATOM 726 C C . ASN A 1 88 ? -30.004 -4.054 14.372 1.00 77.56 88 ASN A C 1
ATOM 728 O O . ASN A 1 88 ? -29.849 -4.950 15.202 1.00 77.56 88 ASN A O 1
ATOM 732 N N . ILE A 1 89 ? -30.443 -2.837 14.686 1.00 74.94 89 ILE A N 1
ATOM 733 C CA . ILE A 1 89 ? -30.756 -2.410 16.051 1.00 74.94 89 ILE A CA 1
ATOM 734 C C . ILE A 1 89 ? -32.172 -1.846 16.054 1.00 74.94 89 ILE A C 1
ATOM 736 O O . ILE A 1 89 ? -32.476 -0.895 15.335 1.00 74.94 89 ILE A O 1
ATOM 740 N N . GLY A 1 90 ? -33.064 -2.458 16.837 1.00 78.75 90 GLY A N 1
ATOM 741 C CA . GLY A 1 90 ? -34.444 -1.983 16.996 1.00 78.75 90 GLY A CA 1
ATOM 742 C C . GLY A 1 90 ? -35.261 -1.935 15.696 1.00 78.75 90 GLY A C 1
ATOM 743 O O . GLY A 1 90 ? -36.204 -1.157 15.602 1.00 78.75 90 GLY A O 1
ATOM 744 N N . GLY A 1 91 ? -34.894 -2.725 14.678 1.00 81.62 91 GLY A N 1
ATOM 745 C CA . GLY A 1 91 ? -35.525 -2.703 13.354 1.00 81.62 91 GLY A CA 1
ATOM 746 C C . GLY A 1 91 ? -34.916 -1.703 12.364 1.00 81.62 91 GLY A C 1
ATOM 747 O O . GLY A 1 91 ? -35.308 -1.710 11.198 1.00 81.62 91 GLY A O 1
ATOM 748 N N . THR A 1 92 ? -33.934 -0.900 12.785 1.00 70.56 92 THR A N 1
ATOM 749 C CA . THR A 1 92 ? -33.162 -0.001 11.913 1.00 70.56 92 THR A CA 1
ATOM 750 C C . THR A 1 92 ? -31.845 -0.664 11.508 1.00 70.56 92 THR A C 1
ATOM 752 O O . THR A 1 92 ? -31.148 -1.242 12.341 1.00 70.56 92 THR A O 1
ATOM 755 N N . GLU A 1 93 ? -31.501 -0.591 10.222 1.00 80.75 93 GLU A N 1
ATOM 756 C CA . GLU A 1 93 ? -30.252 -1.132 9.679 1.00 80.75 93 GLU A CA 1
ATOM 757 C C . GLU A 1 93 ? -29.176 -0.040 9.598 1.00 80.75 93 GLU A C 1
ATOM 759 O O . GLU A 1 93 ? -29.337 0.957 8.893 1.00 80.75 93 GLU A O 1
ATOM 764 N N . TYR A 1 94 ? -28.063 -0.242 10.303 1.00 70.50 94 TYR A N 1
ATOM 765 C CA . TYR A 1 94 ? -26.898 0.638 10.279 1.00 70.50 94 TYR A CA 1
ATOM 766 C C . TYR A 1 94 ? -25.812 0.021 9.400 1.00 70.50 94 TYR A C 1
ATOM 768 O O . TYR A 1 94 ? -25.342 -1.084 9.668 1.00 70.50 94 TYR A O 1
ATOM 776 N N . THR A 1 95 ? -25.406 0.741 8.351 1.00 78.12 95 THR A N 1
ATOM 777 C CA . THR A 1 95 ? -24.331 0.322 7.440 1.00 78.12 95 THR A CA 1
ATOM 778 C C . THR A 1 95 ? -23.128 1.245 7.590 1.00 78.12 95 THR A C 1
ATOM 780 O O . THR A 1 95 ? -23.239 2.450 7.363 1.00 78.12 95 THR A O 1
ATOM 783 N N . VAL A 1 96 ? -21.966 0.681 7.924 1.00 72.62 96 VAL A N 1
ATOM 784 C CA . VAL A 1 96 ? -20.698 1.419 8.005 1.00 72.62 96 VAL A CA 1
ATOM 785 C C . VAL A 1 96 ? -19.798 1.014 6.842 1.00 72.62 96 VAL A C 1
ATOM 787 O O . VAL A 1 96 ? -19.470 -0.163 6.677 1.00 72.62 96 VAL A O 1
ATOM 790 N N . THR A 1 97 ? -19.394 2.004 6.042 1.00 68.56 97 THR A N 1
ATOM 791 C CA . THR A 1 97 ? -18.445 1.852 4.929 1.00 68.56 97 THR A CA 1
ATOM 792 C C . THR A 1 97 ? -17.285 2.824 5.105 1.00 68.56 97 THR A C 1
ATOM 794 O O . THR A 1 97 ? -17.508 4.032 5.174 1.00 68.56 97 THR A O 1
ATOM 797 N N . GLY A 1 98 ? -16.051 2.325 5.163 1.00 68.44 98 GLY A N 1
ATOM 798 C CA . GLY A 1 98 ? -14.866 3.176 5.274 1.00 68.44 98 GLY A CA 1
ATOM 799 C C . GLY A 1 98 ? -13.606 2.409 5.659 1.00 68.44 98 GLY A C 1
ATOM 800 O O . GLY A 1 98 ? -13.662 1.248 6.061 1.00 68.44 98 GLY A O 1
ATOM 801 N N . SER A 1 99 ? -12.457 3.069 5.536 1.00 65.44 99 SER A N 1
ATOM 802 C CA . SER A 1 99 ? -11.175 2.555 6.017 1.00 65.44 99 SER A CA 1
ATOM 803 C C . SER A 1 99 ? -11.035 2.826 7.513 1.00 65.44 99 SER A C 1
ATOM 805 O O . SER A 1 99 ? -11.131 3.976 7.944 1.00 65.44 99 SER A O 1
ATOM 807 N N . TYR A 1 100 ? -10.776 1.785 8.302 1.00 71.12 100 TYR A N 1
ATOM 808 C CA . TYR A 1 100 ? -10.458 1.919 9.719 1.00 71.12 100 TYR A CA 1
ATOM 809 C C . TYR A 1 100 ? -9.030 1.454 9.977 1.00 71.12 100 TYR A C 1
ATOM 811 O O . TYR A 1 100 ? -8.699 0.298 9.729 1.00 71.12 100 TYR A O 1
ATOM 819 N N . GLU A 1 101 ? -8.204 2.364 10.486 1.00 66.12 101 GLU A N 1
ATOM 820 C CA . GLU A 1 101 ? -6.858 2.067 10.960 1.00 66.12 101 GLU A CA 1
ATOM 821 C C . GLU A 1 101 ? -6.852 2.152 12.490 1.00 66.12 101 GLU A C 1
ATOM 823 O O . GLU A 1 101 ? -7.162 3.189 13.082 1.00 66.12 101 GLU A O 1
ATOM 828 N N . GLY A 1 102 ? -6.589 1.021 13.140 1.00 76.31 102 GLY A N 1
ATOM 829 C CA . GLY A 1 102 ? -6.646 0.887 14.589 1.00 76.31 102 GLY A CA 1
ATOM 830 C C . GLY A 1 102 ? -6.108 -0.459 15.061 1.00 76.31 102 GLY A C 1
ATOM 831 O O . GLY A 1 102 ? -5.944 -1.389 14.276 1.00 76.31 102 GLY A O 1
ATOM 832 N N . THR A 1 103 ? -5.807 -0.552 16.355 1.00 78.00 103 THR A N 1
ATOM 833 C CA . THR A 1 103 ? -5.293 -1.776 16.993 1.00 78.00 103 THR A CA 1
ATOM 834 C C . THR A 1 103 ? -6.384 -2.818 17.246 1.00 78.00 103 THR A C 1
ATOM 836 O O . THR A 1 103 ? -6.103 -4.011 17.334 1.00 78.00 103 THR A O 1
ATOM 839 N N . GLU A 1 104 ? -7.634 -2.374 17.364 1.00 79.31 104 GLU A N 1
ATOM 840 C CA . GLU A 1 104 ? -8.816 -3.216 17.534 1.00 79.31 104 GLU A CA 1
ATOM 841 C C . GLU A 1 104 ? -9.473 -3.486 16.174 1.00 79.31 104 GLU A C 1
ATOM 843 O O . GLU A 1 104 ? -9.276 -2.744 15.216 1.00 79.31 104 GLU A O 1
ATOM 848 N N . THR A 1 105 ? -10.272 -4.546 16.063 1.00 78.88 105 THR A N 1
ATOM 849 C CA . THR A 1 105 ? -11.048 -4.809 14.846 1.00 78.88 105 THR A CA 1
ATOM 850 C C . THR A 1 105 ? -12.279 -3.889 14.792 1.00 78.88 105 THR A C 1
ATOM 852 O O . THR A 1 105 ? -12.861 -3.559 15.830 1.00 78.88 105 THR A O 1
ATOM 855 N N . LEU A 1 106 ? -12.671 -3.431 13.593 1.00 75.00 106 LEU A N 1
ATOM 856 C CA . LEU A 1 106 ? -13.740 -2.430 13.413 1.00 75.00 106 LEU A CA 1
ATOM 857 C C . LEU A 1 106 ? -15.076 -2.865 14.044 1.00 75.00 106 LEU A C 1
ATOM 859 O O . LEU A 1 106 ? -15.765 -2.048 14.648 1.00 75.00 106 LEU A O 1
ATOM 863 N N . ASP A 1 107 ? -15.405 -4.153 13.967 1.00 73.88 107 ASP A N 1
ATOM 864 C CA . ASP A 1 107 ? -16.590 -4.764 14.578 1.00 73.88 107 ASP A CA 1
ATOM 865 C C . ASP A 1 107 ? -16.625 -4.584 16.105 1.00 73.88 107 ASP A C 1
ATOM 867 O O . ASP A 1 107 ? -17.656 -4.220 16.669 1.00 73.88 107 ASP A O 1
ATOM 871 N N . LYS A 1 108 ? -15.490 -4.778 16.786 1.00 81.94 108 LYS A N 1
ATOM 872 C CA . LYS A 1 108 ? -15.389 -4.595 18.242 1.00 81.94 108 LYS A CA 1
ATOM 873 C C . LYS A 1 108 ? -15.528 -3.133 18.634 1.00 81.94 108 LYS A C 1
ATOM 875 O O . LYS A 1 108 ? -16.188 -2.826 19.624 1.00 81.94 108 LYS A O 1
ATOM 880 N N . LYS A 1 109 ? -14.930 -2.231 17.851 1.00 80.94 109 LYS A N 1
ATOM 881 C CA . LYS A 1 109 ? -15.047 -0.790 18.085 1.00 80.94 109 LYS A CA 1
ATOM 882 C C . LYS A 1 109 ? -16.492 -0.315 17.932 1.00 80.94 109 LYS A C 1
ATOM 884 O O . LYS A 1 109 ? -16.943 0.458 18.771 1.00 80.94 109 LYS A O 1
ATOM 889 N N . ILE A 1 110 ? -17.204 -0.775 16.900 1.00 80.94 110 ILE A N 1
ATOM 890 C CA . ILE A 1 110 ? -18.615 -0.424 16.679 1.00 80.94 110 ILE A CA 1
ATOM 891 C C . ILE A 1 110 ? -19.468 -0.883 17.865 1.00 80.94 110 ILE A C 1
ATOM 893 O O . ILE A 1 110 ? -20.163 -0.057 18.451 1.00 80.94 110 ILE A O 1
ATOM 897 N N . LYS A 1 111 ? -19.321 -2.143 18.299 1.00 80.88 111 LYS A N 1
ATOM 898 C CA . LYS A 1 111 ? -20.027 -2.662 19.482 1.00 80.88 111 LYS A CA 1
ATOM 899 C C . LYS A 1 111 ? -19.756 -1.841 20.739 1.00 80.88 111 LYS A C 1
ATOM 901 O O . LYS A 1 111 ? -20.695 -1.485 21.439 1.00 80.88 111 LYS A O 1
ATOM 906 N N . ARG A 1 112 ? -18.491 -1.483 20.992 1.00 84.00 112 ARG A N 1
ATOM 907 C CA . ARG A 1 112 ? -18.128 -0.643 22.142 1.00 84.00 112 ARG A CA 1
ATOM 908 C C . ARG A 1 112 ? -18.780 0.738 22.077 1.00 84.00 112 ARG A C 1
ATOM 910 O O . ARG A 1 112 ? -19.275 1.204 23.090 1.00 84.00 112 ARG A O 1
ATOM 917 N N . ILE A 1 113 ? -18.767 1.395 20.914 1.00 82.38 113 ILE A N 1
ATOM 918 C CA . ILE A 1 113 ? -19.386 2.722 20.747 1.00 82.38 113 ILE A CA 1
ATOM 919 C C . ILE A 1 113 ? -20.896 2.640 20.979 1.00 82.38 113 ILE A C 1
ATOM 921 O O . ILE A 1 113 ? -21.461 3.512 21.625 1.00 82.38 113 ILE A O 1
ATOM 925 N N . MET A 1 114 ? -21.547 1.589 20.481 1.00 76.69 114 MET A N 1
ATOM 926 C CA . MET A 1 114 ? -22.980 1.384 20.696 1.00 76.69 114 MET A CA 1
ATOM 927 C C . MET A 1 114 ? -23.313 1.164 22.172 1.00 76.69 114 MET A C 1
ATOM 929 O O . MET A 1 114 ? -24.273 1.742 22.666 1.00 76.69 114 MET A O 1
ATOM 933 N N . GLU A 1 115 ? -22.508 0.371 22.878 1.00 81.62 115 GLU A N 1
ATOM 934 C CA . GLU A 1 115 ? -22.682 0.116 24.311 1.00 81.62 115 GLU A CA 1
ATOM 935 C C . GLU A 1 115 ? -22.419 1.374 25.156 1.00 81.62 115 GLU A C 1
ATOM 937 O O . GLU A 1 115 ? -23.159 1.643 26.096 1.00 81.62 115 GLU A O 1
ATOM 942 N N . GLN A 1 116 ? -21.423 2.187 24.780 1.00 79.75 116 GLN A N 1
ATOM 943 C CA . GLN A 1 116 ? -21.151 3.484 25.412 1.00 79.75 116 GLN A CA 1
ATOM 944 C C . GLN A 1 116 ? -22.294 4.478 25.198 1.00 79.75 116 GLN A C 1
ATOM 946 O O . GLN A 1 116 ? -22.789 5.035 26.168 1.00 79.75 116 GLN A O 1
ATOM 951 N N . ASN A 1 117 ? -22.767 4.640 23.959 1.00 76.38 117 ASN A N 1
ATOM 952 C CA . ASN A 1 117 ? -23.890 5.531 23.666 1.00 76.38 117 ASN A CA 1
ATOM 953 C C . ASN A 1 117 ? -25.166 5.110 24.417 1.00 76.38 117 ASN A C 1
ATOM 955 O O . ASN A 1 117 ? -25.882 5.963 24.923 1.00 76.38 117 ASN A O 1
ATOM 959 N N . ALA A 1 118 ? -25.441 3.802 24.515 1.00 68.31 118 ALA A N 1
ATOM 960 C CA . ALA A 1 118 ? -26.591 3.296 25.264 1.00 68.31 118 ALA A CA 1
ATOM 961 C C . ALA A 1 118 ? -26.472 3.542 26.780 1.00 68.31 118 ALA A C 1
ATOM 963 O O . ALA A 1 118 ? -27.478 3.788 27.435 1.00 68.31 118 ALA A O 1
ATOM 964 N N . ALA A 1 119 ? -25.261 3.473 27.340 1.00 66.25 119 ALA A N 1
ATOM 965 C CA . ALA A 1 119 ? -25.021 3.735 28.758 1.00 66.25 119 ALA A CA 1
ATOM 966 C C . ALA A 1 119 ? -25.059 5.234 29.103 1.00 66.25 119 ALA A C 1
ATOM 968 O O . ALA A 1 119 ? -25.511 5.597 30.189 1.00 66.25 119 ALA A O 1
ATOM 969 N N . ASP A 1 120 ? -24.609 6.098 28.190 1.00 60.41 120 ASP A N 1
ATOM 970 C CA . ASP A 1 120 ? -24.646 7.551 28.372 1.00 60.41 120 ASP A CA 1
ATOM 971 C C . ASP A 1 120 ? -26.097 8.078 28.354 1.00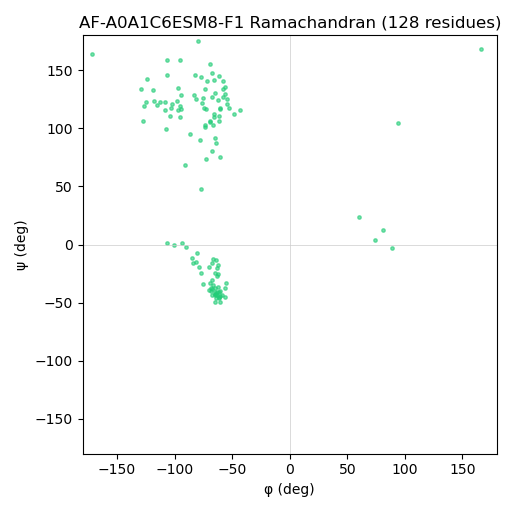 60.41 120 ASP A C 1
ATOM 973 O O . ASP A 1 120 ? -26.441 8.917 29.188 1.00 60.41 120 ASP A O 1
ATOM 977 N N . ASP A 1 121 ? -26.978 7.513 27.514 1.00 57.59 121 ASP A N 1
ATOM 978 C CA . ASP A 1 121 ? -28.417 7.845 27.474 1.00 57.59 121 ASP A CA 1
ATOM 979 C C . ASP A 1 121 ? -29.161 7.507 28.788 1.00 57.59 121 ASP A C 1
ATOM 981 O O . ASP A 1 121 ? -30.154 8.157 29.124 1.00 57.59 121 ASP A O 1
ATOM 985 N N . GLU A 1 122 ? -28.694 6.522 29.566 1.00 57.50 122 GLU A N 1
ATOM 986 C CA . GLU A 1 122 ? -29.279 6.190 30.879 1.00 57.50 122 GLU A CA 1
ATOM 987 C C . GLU A 1 122 ? -28.792 7.110 32.012 1.00 57.50 122 GLU A C 1
ATOM 989 O O . GLU A 1 122 ? -29.400 7.141 33.084 1.00 57.50 122 GLU A O 1
ATOM 994 N N . SER A 1 123 ? -27.718 7.879 31.802 1.00 54.59 123 SER A N 1
ATOM 995 C CA . SER A 1 123 ? -27.124 8.719 32.853 1.00 54.59 123 SER A CA 1
ATOM 996 C C . SER A 1 123 ? -27.788 10.092 33.036 1.00 54.59 123 SER A C 1
ATOM 998 O O . SER A 1 123 ? -27.622 10.701 34.093 1.00 54.59 123 SER A O 1
ATOM 1000 N N . ASP A 1 124 ? -28.593 10.539 32.064 1.00 51.59 124 A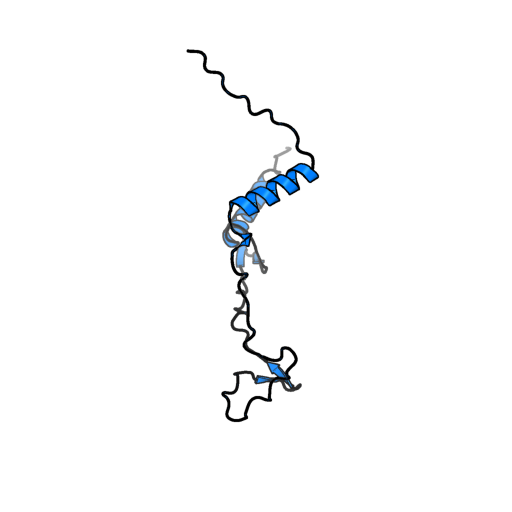SP A N 1
ATOM 1001 C CA . ASP A 1 124 ? -29.283 11.841 32.081 1.00 51.59 124 ASP A CA 1
ATOM 1002 C C . ASP A 1 124 ? -30.768 11.763 32.498 1.00 51.59 124 ASP A C 1
ATOM 1004 O O . ASP A 1 124 ? -31.440 12.792 32.605 1.00 51.59 124 ASP A O 1
ATOM 1008 N N . ILE A 1 125 ? -31.306 10.573 32.799 1.00 55.62 125 ILE A N 1
ATOM 1009 C CA . ILE A 1 125 ? -32.646 10.434 33.396 1.00 55.62 125 ILE A CA 1
ATOM 1010 C C . ILE A 1 125 ? -32.504 10.437 34.922 1.00 55.62 125 ILE A C 1
ATOM 1012 O O . ILE A 1 125 ? -32.723 9.436 35.603 1.00 55.62 125 ILE A O 1
ATOM 1016 N N . THR A 1 126 ? -32.131 11.581 35.494 1.00 56.41 126 THR A N 1
ATOM 1017 C CA . THR A 1 126 ? -32.493 11.845 36.888 1.00 56.41 126 THR A CA 1
ATOM 1018 C C . THR A 1 126 ? -33.985 12.149 36.919 1.00 56.41 126 THR A C 1
ATOM 1020 O O . THR A 1 126 ? -34.438 13.117 36.309 1.00 56.41 126 THR A O 1
ATOM 1023 N N . GLU A 1 127 ? -34.739 11.292 37.603 1.00 56.59 127 GLU A N 1
ATOM 1024 C CA . GLU A 1 127 ? -36.141 11.474 37.983 1.00 56.59 127 GLU A CA 1
ATOM 1025 C C . GLU A 1 127 ? -36.275 12.718 38.881 1.00 56.59 127 GLU A C 1
ATOM 1027 O O . GLU A 1 127 ? -36.39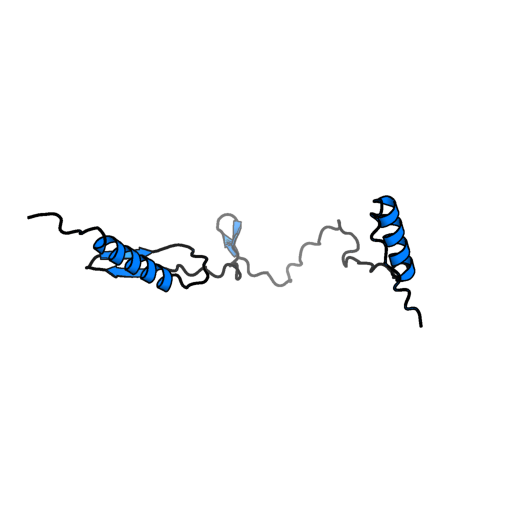4 12.628 40.100 1.00 56.59 127 GLU A O 1
ATOM 1032 N N . ASP A 1 128 ? -36.200 13.905 38.280 1.00 53.44 128 ASP A N 1
ATOM 1033 C CA . ASP A 1 128 ? -36.583 15.155 38.925 1.00 53.44 128 ASP A CA 1
ATOM 1034 C C . ASP A 1 128 ? -38.092 15.363 38.727 1.00 53.44 128 ASP A C 1
ATOM 1036 O O . ASP A 1 128 ? -38.547 15.909 37.723 1.00 53.44 128 ASP A O 1
ATOM 1040 N N . GLY A 1 129 ? -38.846 14.937 39.745 1.00 51.50 129 GLY A N 1
ATOM 1041 C CA . GLY A 1 129 ? -40.108 15.548 40.166 1.00 51.50 129 GLY A CA 1
ATOM 1042 C C . GLY A 1 129 ? -41.405 14.972 39.591 1.00 51.50 129 GLY A C 1
ATOM 1043 O O . GLY A 1 129 ? -41.812 15.341 38.494 1.00 51.50 129 GLY A O 1
ATOM 1044 N N . GLU A 1 130 ? -42.134 14.200 40.409 1.00 39.44 130 GLU A N 1
ATOM 1045 C CA . GLU A 1 130 ? -43.317 14.690 41.158 1.00 39.44 130 GLU A CA 1
ATOM 1046 C C . GLU A 1 130 ? -43.688 13.766 42.334 1.00 39.44 130 GLU A C 1
ATOM 1048 O O . GLU A 1 130 ? -43.702 12.528 42.152 1.00 39.44 130 GLU A O 1
#